Protein AF-A0A4U0PZT0-F1 (afdb_monomer)

Structure (mmCIF, N/CA/C/O backbone):
data_AF-A0A4U0PZT0-F1
#
_entry.id   AF-A0A4U0PZT0-F1
#
loop_
_atom_site.group_PDB
_atom_site.id
_atom_site.type_symbol
_atom_site.label_atom_id
_atom_site.label_alt_id
_atom_site.label_comp_id
_atom_site.label_asym_id
_atom_site.label_entity_id
_atom_site.label_seq_id
_atom_site.pdbx_PDB_ins_code
_atom_site.Cartn_x
_atom_site.Cartn_y
_atom_site.Cartn_z
_atom_site.occupancy
_atom_site.B_iso_or_equiv
_atom_site.auth_seq_id
_atom_site.auth_comp_id
_atom_site.auth_asym_id
_atom_site.auth_atom_id
_atom_site.pdbx_PDB_model_num
ATOM 1 N N . MET A 1 1 ? -43.299 -17.770 41.276 1.00 48.91 1 MET A N 1
ATOM 2 C CA . MET A 1 1 ? -42.896 -16.639 40.410 1.00 48.91 1 MET A CA 1
ATOM 3 C C . MET A 1 1 ? -41.369 -16.551 40.372 1.00 48.91 1 MET A C 1
ATOM 5 O O . MET A 1 1 ? -40.795 -16.051 41.324 1.00 48.91 1 MET A O 1
ATOM 9 N N . LYS A 1 2 ? -40.692 -17.140 39.371 1.00 53.03 2 LYS A N 1
ATOM 10 C CA . LYS A 1 2 ? -39.211 -17.137 39.249 1.00 53.03 2 LYS A CA 1
ATOM 11 C C . LYS A 1 2 ? -38.778 -17.600 37.841 1.00 53.03 2 LYS A C 1
ATOM 13 O O . LYS A 1 2 ? -38.198 -18.664 37.693 1.00 53.03 2 LYS A O 1
ATOM 18 N N . ARG A 1 3 ? -39.155 -16.882 36.774 1.00 53.41 3 ARG A N 1
ATOM 19 C CA . ARG A 1 3 ? -38.707 -17.212 35.393 1.00 53.41 3 ARG A CA 1
ATOM 20 C C . ARG A 1 3 ? -38.392 -16.006 34.497 1.00 53.41 3 ARG A C 1
ATOM 22 O O . ARG A 1 3 ? -38.087 -16.195 33.331 1.00 53.41 3 ARG A O 1
ATOM 29 N N . LEU A 1 4 ? -38.419 -14.781 35.022 1.00 56.53 4 LEU A N 1
ATOM 30 C CA . LEU A 1 4 ? -38.300 -13.561 34.205 1.00 56.53 4 LEU A CA 1
ATOM 31 C C . LEU A 1 4 ? -36.923 -12.877 34.261 1.00 56.53 4 LEU A C 1
ATOM 33 O O . LEU A 1 4 ? -36.752 -11.818 33.675 1.00 56.53 4 LEU A O 1
ATOM 37 N N . ALA A 1 5 ? -35.929 -13.470 34.927 1.00 56.28 5 ALA A N 1
ATOM 38 C CA . ALA A 1 5 ? -34.617 -12.836 35.093 1.00 56.28 5 ALA A CA 1
ATOM 39 C C . ALA A 1 5 ? -33.606 -13.150 33.970 1.00 56.28 5 ALA A C 1
ATOM 41 O O . ALA A 1 5 ? -32.588 -12.474 33.876 1.00 56.28 5 ALA A O 1
ATOM 42 N N . LEU A 1 6 ? -33.857 -14.150 33.111 1.00 56.62 6 LEU A N 1
ATOM 43 C CA . LEU A 1 6 ? -32.861 -14.580 32.115 1.00 56.62 6 LEU A CA 1
ATOM 44 C C . LEU A 1 6 ? -32.863 -13.770 30.807 1.00 56.62 6 LEU A C 1
ATOM 46 O O . LEU A 1 6 ? -31.889 -13.837 30.066 1.00 56.62 6 LEU A O 1
ATOM 50 N N . GLY A 1 7 ? -33.922 -13.009 30.508 1.00 58.03 7 GLY A N 1
ATOM 51 C CA . GLY A 1 7 ? -34.042 -12.301 29.223 1.00 58.03 7 GLY A CA 1
ATOM 52 C C . GLY A 1 7 ? -33.151 -11.060 29.093 1.00 58.03 7 GLY A C 1
ATOM 53 O O . GLY A 1 7 ? -32.729 -10.723 27.995 1.00 58.03 7 GLY A O 1
ATOM 54 N N . VAL A 1 8 ? -32.828 -10.399 30.210 1.00 57.22 8 VAL A N 1
ATOM 55 C CA . VAL A 1 8 ? -32.148 -9.086 30.215 1.00 57.22 8 VAL A CA 1
ATOM 56 C C . VAL A 1 8 ? -30.616 -9.211 30.137 1.00 57.22 8 VAL A C 1
ATOM 58 O O . VAL A 1 8 ? -29.933 -8.262 29.764 1.00 57.22 8 VAL A O 1
ATOM 61 N N . LEU A 1 9 ? -30.057 -10.390 30.434 1.00 54.31 9 LEU A N 1
ATOM 62 C CA . LEU A 1 9 ? -28.605 -10.630 30.409 1.00 54.31 9 LEU A CA 1
ATOM 63 C C . LEU A 1 9 ? -28.020 -10.803 28.997 1.00 54.31 9 LEU A C 1
ATOM 65 O O . LEU A 1 9 ? -26.810 -10.691 28.831 1.00 54.31 9 LEU A O 1
ATOM 69 N N . LEU A 1 10 ? -28.851 -11.070 27.985 1.00 57.41 10 LEU A N 1
ATOM 70 C CA . LEU A 1 10 ? -28.393 -11.314 26.609 1.00 57.41 10 LEU A CA 1
ATOM 71 C C . LEU A 1 10 ? -28.275 -10.032 25.766 1.00 57.41 10 LEU A C 1
ATOM 73 O O . LEU A 1 10 ? -27.665 -10.058 24.703 1.00 57.41 10 LEU A O 1
ATOM 77 N N . SER A 1 11 ? -28.817 -8.905 26.237 1.00 59.19 11 SER A N 1
ATOM 78 C CA . SER A 1 11 ? -28.793 -7.610 25.535 1.00 59.19 11 SER A CA 1
ATOM 79 C C . SER A 1 11 ? -27.557 -6.747 25.827 1.00 59.19 11 SER A C 1
ATOM 81 O O . SER A 1 11 ? -27.391 -5.697 25.213 1.00 59.19 11 SER A O 1
ATOM 83 N N . SER A 1 12 ? -26.683 -7.159 26.749 1.00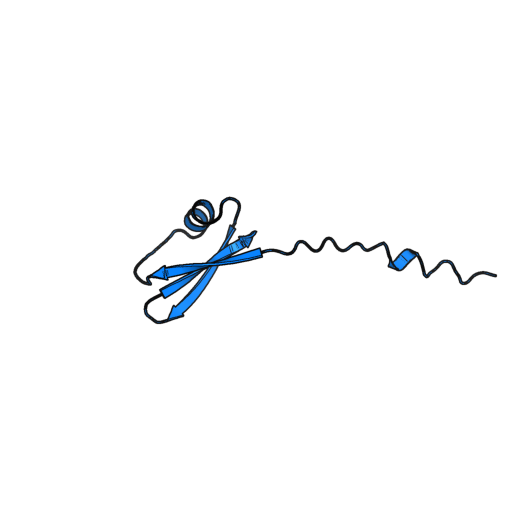 59.09 12 SER A N 1
ATOM 84 C CA . SER A 1 12 ? -25.519 -6.374 27.196 1.00 59.09 12 SER A CA 1
ATOM 85 C C . SER A 1 12 ? -24.218 -6.676 26.447 1.00 59.09 12 SER A C 1
ATOM 87 O O . SER A 1 12 ? -23.205 -6.033 26.715 1.00 59.09 12 SER A O 1
ATOM 89 N N . ILE A 1 13 ? -24.216 -7.605 25.487 1.00 62.66 13 ILE A N 1
ATOM 90 C CA . ILE A 1 13 ? -23.048 -7.835 24.6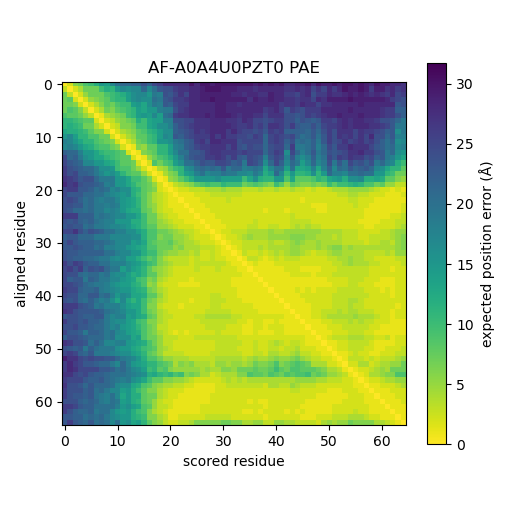29 1.00 62.66 13 ILE A CA 1
ATOM 91 C C . ILE A 1 13 ? -23.114 -6.837 23.470 1.00 62.66 13 ILE A C 1
ATOM 93 O O . ILE A 1 13 ? -23.415 -7.189 22.331 1.00 62.66 13 ILE A O 1
ATOM 97 N N . MET A 1 14 ? -22.860 -5.560 23.766 1.00 62.12 14 MET A N 1
ATOM 98 C CA . MET A 1 14 ? -22.508 -4.596 22.727 1.00 62.12 14 MET A CA 1
ATOM 99 C C . MET A 1 14 ? -21.142 -5.010 22.180 1.00 62.12 14 MET A C 1
ATOM 101 O O . MET A 1 14 ? -20.093 -4.665 22.719 1.00 62.12 14 MET A O 1
ATOM 105 N N . MET A 1 15 ? -21.167 -5.840 21.140 1.00 59.19 15 MET A N 1
ATOM 106 C CA . MET A 1 15 ? -19.997 -6.149 20.336 1.00 59.19 15 MET A CA 1
ATOM 107 C C . MET A 1 15 ? -19.556 -4.837 19.694 1.00 59.19 15 MET A C 1
ATOM 109 O O . MET A 1 15 ? -20.240 -4.320 18.813 1.00 59.19 15 MET A O 1
ATOM 113 N N . ASN A 1 16 ? -18.444 -4.274 20.165 1.00 58.75 16 ASN A N 1
ATOM 114 C CA . ASN A 1 16 ? -17.772 -3.171 19.491 1.00 58.75 16 ASN A CA 1
ATOM 115 C C . ASN A 1 16 ? -17.341 -3.678 18.109 1.00 58.75 16 ASN A C 1
ATOM 117 O O . ASN A 1 16 ? -16.284 -4.289 17.959 1.00 58.75 16 ASN A O 1
ATOM 121 N N . ALA A 1 17 ? -18.204 -3.508 17.109 1.00 61.72 17 ALA A N 1
ATOM 122 C CA . ALA A 1 17 ? -17.881 -3.783 15.725 1.00 61.72 17 ALA A CA 1
ATOM 123 C C . ALA A 1 17 ? -16.962 -2.657 15.250 1.00 61.72 17 ALA A C 1
ATOM 125 O O . ALA A 1 17 ? -17.417 -1.636 14.740 1.00 61.72 17 ALA A O 1
ATOM 126 N N . PHE A 1 18 ? -15.658 -2.823 15.461 1.00 66.88 18 PHE A N 1
ATOM 127 C CA . PHE A 1 18 ? -14.669 -2.038 14.739 1.00 66.88 18 PHE A CA 1
ATOM 128 C C . PHE A 1 18 ? -14.749 -2.484 13.277 1.00 66.88 18 PHE A C 1
ATOM 130 O O . PHE A 1 18 ? -14.199 -3.516 12.892 1.00 66.88 18 PHE A O 1
ATOM 137 N N . ALA A 1 19 ? -15.545 -1.763 12.488 1.00 70.62 19 ALA A N 1
ATOM 138 C CA . ALA A 1 19 ? -15.595 -1.930 11.048 1.00 70.62 19 ALA A CA 1
ATOM 139 C C . ALA A 1 19 ? -14.274 -1.403 10.495 1.00 70.62 19 ALA A C 1
ATOM 141 O O . ALA A 1 19 ? -14.088 -0.206 10.315 1.00 70.62 19 ALA A O 1
ATOM 142 N N . TYR A 1 20 ? -13.344 -2.328 10.321 1.00 81.62 20 TYR A N 1
ATOM 143 C CA . TYR A 1 20 ? -12.062 -2.071 9.708 1.00 81.62 20 TYR A CA 1
ATOM 144 C C . TYR A 1 20 ? -12.277 -1.720 8.221 1.00 81.62 20 TYR A C 1
ATOM 146 O O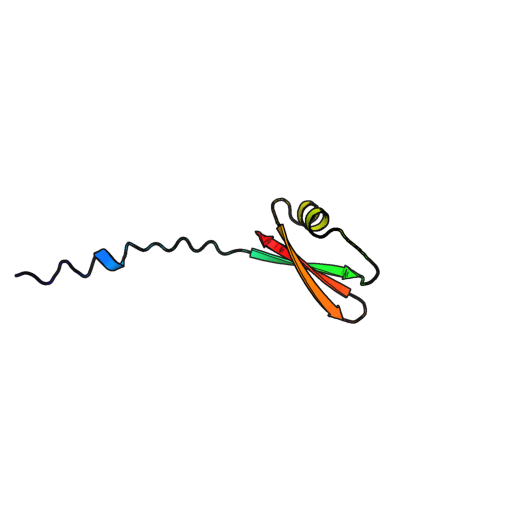 . TYR A 1 20 ? -12.838 -2.525 7.468 1.00 81.62 20 TYR A O 1
ATOM 154 N N . GLU A 1 21 ? -11.894 -0.509 7.811 1.00 91.25 21 GLU A N 1
ATOM 155 C CA . GLU A 1 21 ? -12.067 -0.010 6.443 1.00 91.25 21 GLU A CA 1
ATOM 156 C C . GLU A 1 21 ? -10.828 -0.356 5.604 1.00 91.25 21 GLU A C 1
ATOM 158 O O . GLU A 1 21 ? -9.687 -0.116 6.003 1.00 91.25 21 GLU A O 1
ATOM 163 N N . VAL A 1 22 ? -11.054 -0.923 4.413 1.00 94.06 22 VAL A N 1
ATOM 164 C CA . VAL A 1 22 ? -9.986 -1.220 3.447 1.00 94.06 22 VAL A CA 1
ATOM 165 C C . VAL A 1 22 ? -10.154 -0.356 2.217 1.00 94.06 22 VAL A C 1
ATOM 167 O O . VAL A 1 22 ? -11.186 -0.423 1.547 1.00 94.06 22 VAL A O 1
ATOM 170 N N . ARG A 1 23 ? -9.109 0.392 1.871 1.00 95.19 23 ARG A N 1
ATOM 171 C CA . ARG A 1 23 ? -9.043 1.142 0.613 1.00 95.19 23 ARG A CA 1
ATOM 172 C C . ARG A 1 23 ? -8.011 0.530 -0.313 1.00 95.19 23 ARG A C 1
ATOM 174 O O . ARG A 1 23 ? -6.935 0.130 0.124 1.00 95.19 23 ARG A O 1
ATOM 181 N N . TYR A 1 24 ? -8.351 0.475 -1.595 1.00 95.62 24 TYR A N 1
ATOM 182 C CA . TYR A 1 24 ? -7.485 -0.037 -2.648 1.00 95.62 24 TYR A CA 1
ATOM 183 C C . TYR A 1 24 ? -7.056 1.115 -3.549 1.00 95.62 24 TYR A C 1
ATOM 185 O O . TYR A 1 24 ? -7.902 1.785 -4.142 1.00 95.62 24 TYR A O 1
ATOM 193 N N . PHE A 1 25 ? -5.751 1.319 -3.685 1.00 95.56 25 PHE A N 1
ATOM 194 C CA . PHE A 1 25 ? -5.181 2.331 -4.569 1.00 95.56 25 PHE A CA 1
ATOM 195 C C . PHE A 1 25 ? -4.525 1.653 -5.765 1.00 95.56 25 PHE A C 1
ATOM 197 O O . PHE A 1 25 ? -3.796 0.675 -5.610 1.00 95.56 25 PHE A O 1
ATOM 204 N N . THR A 1 26 ? -4.811 2.154 -6.965 1.00 95.94 26 THR A N 1
ATOM 205 C CA . THR A 1 26 ? -4.307 1.563 -8.212 1.00 95.94 26 THR A CA 1
ATOM 206 C C . THR A 1 26 ? -2.936 2.137 -8.536 1.00 95.94 26 THR A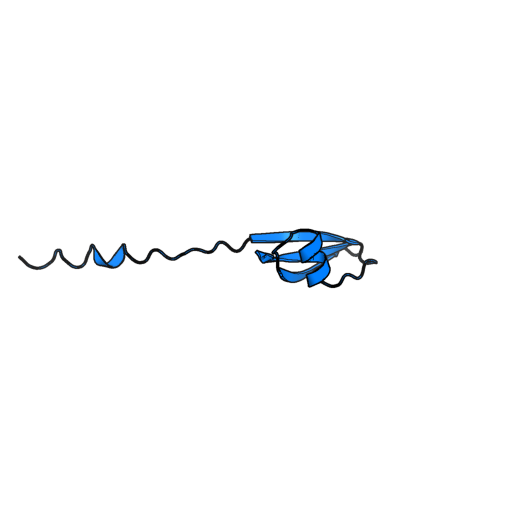 C 1
ATOM 208 O O . THR A 1 26 ? -2.770 3.356 -8.559 1.00 95.94 26 THR A O 1
ATOM 211 N N . LEU A 1 27 ? -1.975 1.265 -8.825 1.00 94.94 27 LEU A N 1
ATOM 212 C CA . LEU A 1 27 ? -0.608 1.624 -9.181 1.00 94.94 27 LEU A CA 1
ATOM 213 C C . LEU A 1 27 ? -0.198 0.924 -10.484 1.00 94.94 27 LEU A C 1
ATOM 215 O O . LEU A 1 27 ? -0.554 -0.242 -10.681 1.00 94.94 27 LEU A O 1
ATOM 219 N N . PRO A 1 28 ? 0.556 1.592 -11.375 1.00 95.69 28 PRO A N 1
ATOM 220 C CA . PRO A 1 28 ? 1.165 0.934 -12.528 1.00 95.69 28 PRO A CA 1
ATOM 221 C C . PRO A 1 28 ? 2.101 -0.203 -12.092 1.00 95.69 28 PRO A C 1
ATOM 223 O O . PRO A 1 28 ? 2.821 -0.061 -11.108 1.00 95.69 28 PRO A O 1
ATOM 226 N N . ASN A 1 29 ? 2.161 -1.302 -12.852 1.00 91.69 29 ASN A N 1
ATOM 227 C CA . ASN A 1 29 ? 3.055 -2.445 -12.573 1.00 91.69 29 ASN A CA 1
ATOM 228 C C . ASN A 1 29 ? 4.538 -2.034 -12.490 1.00 91.69 29 ASN A C 1
ATOM 230 O O . ASN A 1 29 ? 5.312 -2.656 -11.770 1.00 91.69 29 ASN A O 1
ATOM 234 N N . THR A 1 30 ? 4.919 -0.964 -13.189 1.00 93.06 30 THR A N 1
ATOM 235 C CA . THR A 1 30 ? 6.286 -0.430 -13.213 1.00 93.06 30 THR A CA 1
ATOM 236 C C . THR A 1 30 ? 6.660 0.340 -11.947 1.00 93.06 30 THR A C 1
ATOM 238 O O . THR A 1 30 ? 7.806 0.757 -11.796 1.00 93.06 30 THR A O 1
ATOM 241 N N . THR A 1 31 ? 5.698 0.600 -11.063 1.00 90.69 31 THR A N 1
ATOM 242 C CA . THR A 1 31 ? 5.905 1.353 -9.831 1.00 90.69 31 THR A CA 1
ATOM 243 C C . THR A 1 31 ? 6.156 0.389 -8.682 1.00 90.69 31 THR A C 1
ATOM 245 O O . THR A 1 31 ? 5.264 -0.359 -8.298 1.00 90.69 31 THR A O 1
ATOM 248 N N . THR A 1 32 ? 7.339 0.447 -8.080 1.00 88.31 32 THR A N 1
ATOM 249 C CA . THR A 1 32 ? 7.631 -0.241 -6.816 1.00 88.31 32 THR A CA 1
ATOM 250 C C . THR A 1 32 ? 7.493 0.762 -5.679 1.00 88.31 32 THR A C 1
ATOM 252 O O . THR A 1 32 ? 8.199 1.769 -5.670 1.00 88.31 32 THR A O 1
ATOM 255 N N . VAL A 1 33 ? 6.586 0.511 -4.734 1.00 91.38 33 VAL A N 1
ATOM 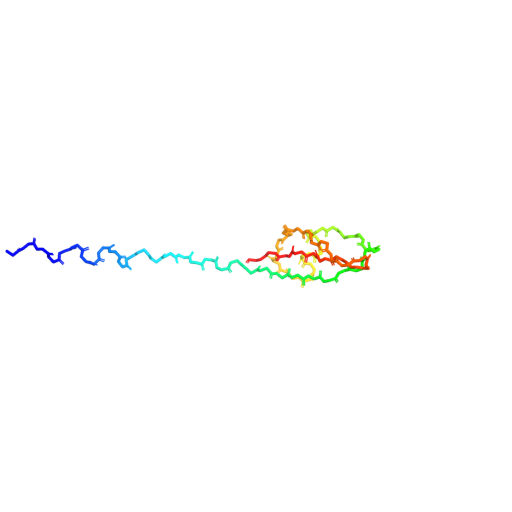256 C CA . VAL A 1 33 ? 6.399 1.354 -3.541 1.00 91.38 33 VAL A CA 1
ATOM 257 C C . VAL A 1 33 ? 6.690 0.559 -2.276 1.00 91.38 33 VAL A C 1
ATOM 259 O O . VAL A 1 33 ? 6.413 -0.639 -2.213 1.00 91.38 33 VAL A O 1
ATOM 262 N N . ASP A 1 34 ? 7.218 1.235 -1.257 1.00 95.12 34 ASP A N 1
ATOM 263 C CA . ASP A 1 34 ? 7.170 0.715 0.106 1.00 95.12 34 ASP A CA 1
ATOM 264 C C . ASP A 1 34 ? 5.725 0.795 0.615 1.00 95.12 34 ASP A C 1
ATOM 266 O O . ASP A 1 34 ? 5.088 1.850 0.550 1.00 95.12 34 ASP A O 1
ATOM 270 N N . GLY A 1 35 ? 5.194 -0.338 1.077 1.00 93.62 35 GLY A N 1
ATOM 271 C CA . GLY A 1 35 ? 3.766 -0.486 1.333 1.00 93.62 35 GLY A CA 1
ATOM 272 C C . GLY A 1 35 ? 3.242 0.448 2.422 1.00 93.62 35 GLY A C 1
ATOM 273 O O . GLY A 1 35 ? 2.219 1.106 2.229 1.00 93.62 35 GLY A O 1
ATOM 274 N N . GLN A 1 36 ? 3.949 0.531 3.554 1.00 96.19 36 GLN A N 1
ATOM 275 C CA . GLN A 1 36 ? 3.520 1.365 4.678 1.00 96.19 36 GLN A CA 1
ATOM 276 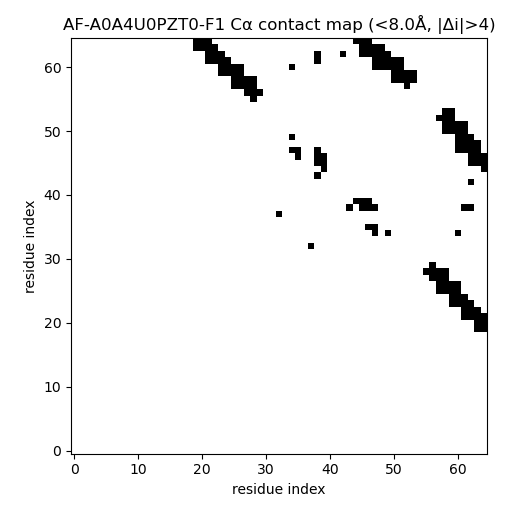C C . GLN A 1 36 ? 3.708 2.845 4.350 1.00 96.19 36 GLN A C 1
ATOM 278 O O . GLN A 1 36 ? 2.768 3.615 4.517 1.00 96.19 36 GLN A O 1
ATOM 283 N N . THR A 1 37 ? 4.857 3.218 3.775 1.00 96.75 37 THR A N 1
ATOM 284 C CA . THR A 1 37 ? 5.132 4.607 3.376 1.00 96.75 37 THR A CA 1
ATOM 285 C C . THR A 1 37 ? 4.083 5.131 2.392 1.00 96.75 37 THR A C 1
ATOM 287 O O . THR A 1 37 ? 3.645 6.277 2.492 1.00 96.75 37 THR A O 1
ATOM 290 N N . TYR A 1 38 ? 3.642 4.293 1.445 1.00 96.06 38 TYR A N 1
ATOM 291 C CA . TYR A 1 38 ? 2.579 4.668 0.516 1.00 96.06 38 TYR A CA 1
ATOM 292 C C . TYR A 1 38 ? 1.232 4.846 1.222 1.00 96.06 38 TYR A C 1
ATOM 294 O O . TYR A 1 38 ? 0.548 5.838 0.976 1.00 96.06 38 TYR A O 1
ATOM 302 N N . CYS A 1 39 ? 0.848 3.912 2.098 1.00 96.81 39 CYS A N 1
ATOM 303 C CA . CYS A 1 39 ? -0.399 4.018 2.854 1.00 96.81 39 CYS A CA 1
ATOM 304 C C . CYS A 1 39 ? -0.411 5.256 3.763 1.00 96.81 39 CYS A C 1
ATOM 306 O O . CYS A 1 39 ? -1.413 5.964 3.780 1.00 96.81 39 CYS A O 1
ATOM 308 N N . ASP A 1 40 ? 0.707 5.593 4.411 1.00 97.00 40 ASP A N 1
ATOM 309 C CA . ASP A 1 40 ? 0.837 6.802 5.234 1.00 97.00 40 ASP A CA 1
ATOM 310 C C . ASP A 1 40 ? 0.642 8.090 4.417 1.00 97.00 40 ASP A C 1
ATOM 312 O O . ASP A 1 40 ? 0.045 9.052 4.904 1.00 97.00 40 ASP A O 1
ATOM 316 N N . ALA A 1 41 ? 1.111 8.111 3.165 1.00 96.00 41 ALA A N 1
ATOM 317 C CA . ALA A 1 41 ? 0.976 9.261 2.273 1.00 96.00 41 ALA A CA 1
ATOM 318 C C . ALA A 1 41 ? -0.416 9.363 1.621 1.00 96.00 41 ALA A C 1
ATOM 320 O O . ALA A 1 41 ? -0.970 10.457 1.513 1.00 96.00 41 ALA A O 1
ATOM 321 N N . ALA A 1 42 ? -0.981 8.240 1.164 1.00 96.00 42 ALA A N 1
ATOM 322 C CA . ALA A 1 42 ? -2.257 8.201 0.446 1.00 96.00 42 ALA A CA 1
ATOM 323 C C . ALA A 1 42 ? -3.472 8.235 1.386 1.00 96.00 42 ALA A C 1
ATOM 325 O O . ALA A 1 42 ? -4.518 8.787 1.036 1.00 96.00 42 ALA A O 1
ATOM 326 N N . TRP A 1 43 ? -3.345 7.642 2.574 1.00 95.81 43 TRP A N 1
ATOM 327 C CA . TRP A 1 43 ? -4.389 7.597 3.590 1.00 95.81 43 TRP A CA 1
ATOM 328 C C . TRP A 1 43 ? -3.773 7.624 5.002 1.00 95.81 43 TRP A C 1
ATOM 330 O O . TRP A 1 43 ? -3.549 6.577 5.610 1.00 95.81 43 TRP A O 1
ATOM 340 N N . PRO A 1 44 ? -3.485 8.821 5.545 1.00 95.44 44 PRO A N 1
ATOM 341 C CA . PRO A 1 44 ? -2.782 8.962 6.817 1.00 95.44 44 PRO A CA 1
ATOM 342 C C . PRO A 1 44 ? -3.464 8.234 7.976 1.00 95.44 44 PRO A C 1
ATOM 344 O O . PRO A 1 44 ? -4.676 8.333 8.161 1.00 95.44 44 PRO A O 1
ATOM 347 N N . GLY A 1 45 ? -2.663 7.530 8.778 1.00 93.38 45 GLY A N 1
ATOM 348 C CA . GLY A 1 45 ? -3.152 6.691 9.874 1.00 93.38 45 GLY A CA 1
ATOM 349 C C . GLY A 1 45 ? -3.584 5.291 9.437 1.00 93.38 45 GLY A C 1
ATOM 350 O O . GLY A 1 45 ? -3.967 4.494 10.293 1.00 93.38 45 GLY A O 1
ATOM 351 N N . SER A 1 46 ? -3.496 4.979 8.139 1.00 95.62 46 SER A N 1
ATOM 352 C CA . SER A 1 46 ? -3.750 3.637 7.638 1.00 95.62 46 SER A CA 1
ATOM 353 C C . SER A 1 46 ? -2.509 2.737 7.700 1.00 95.62 46 SER A C 1
ATOM 355 O O . SER A 1 46 ? -1.371 3.197 7.673 1.00 95.62 46 SER A O 1
ATOM 357 N N . GLN A 1 47 ? -2.708 1.424 7.787 1.00 96.25 47 GLN A N 1
ATOM 358 C CA . GLN A 1 47 ? -1.630 0.432 7.759 1.00 96.25 47 GLN A CA 1
ATOM 359 C C . GLN A 1 47 ? -1.572 -0.280 6.411 1.00 96.25 47 GLN A C 1
ATOM 361 O O . GLN A 1 47 ? -2.590 -0.503 5.759 1.00 96.25 47 GLN A O 1
ATOM 366 N N . TYR A 1 48 ? -0.392 -0.717 6.001 1.00 96.44 48 TYR A N 1
ATOM 367 C CA . TYR A 1 48 ? -0.270 -1.591 4.846 1.00 96.44 48 TYR A CA 1
ATOM 368 C C . TYR A 1 48 ? -0.987 -2.925 5.095 1.00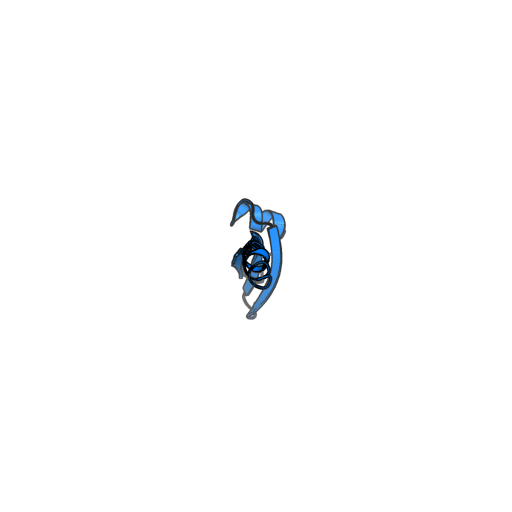 96.44 48 TYR A C 1
ATOM 370 O O . TYR A 1 48 ? -0.745 -3.610 6.093 1.00 96.44 48 TYR A O 1
ATOM 378 N N . PHE A 1 49 ? -1.885 -3.297 4.182 1.00 95.75 49 PHE A N 1
ATOM 379 C CA . PHE A 1 49 ? -2.649 -4.543 4.252 1.00 95.75 49 PHE A CA 1
ATOM 380 C C . PHE A 1 49 ? -2.127 -5.614 3.298 1.00 95.75 49 PHE A C 1
ATOM 382 O O . PHE A 1 49 ? -2.225 -6.804 3.588 1.00 95.75 49 PHE A O 1
ATOM 389 N N . GLY A 1 50 ? -1.602 -5.200 2.146 1.00 95.00 50 GLY A N 1
ATOM 390 C CA . GLY A 1 50 ? -1.130 -6.115 1.117 1.00 95.00 50 GLY A CA 1
ATOM 391 C C . GLY A 1 50 ? -1.217 -5.532 -0.285 1.00 95.00 50 GLY A C 1
ATOM 392 O O . GLY A 1 50 ? -1.622 -4.388 -0.492 1.00 95.00 50 GLY A O 1
ATOM 393 N N . ILE A 1 51 ? -0.873 -6.366 -1.261 1.00 94.44 51 ILE A N 1
ATOM 394 C CA . ILE A 1 51 ? -1.007 -6.071 -2.685 1.00 94.44 51 ILE A CA 1
ATOM 395 C C . ILE A 1 51 ? -1.947 -7.098 -3.309 1.00 94.44 51 ILE A C 1
ATOM 397 O O . ILE A 1 51 ? -1.868 -8.293 -3.022 1.00 94.44 51 ILE A O 1
ATOM 401 N N . ARG A 1 52 ? -2.828 -6.634 -4.194 1.00 92.31 52 ARG A N 1
ATOM 402 C CA . ARG A 1 52 ? -3.654 -7.481 -5.048 1.00 92.31 52 ARG A CA 1
ATOM 403 C C . ARG A 1 52 ? -3.288 -7.224 -6.500 1.00 92.31 52 ARG A C 1
ATOM 405 O O . ARG A 1 52 ? -3.393 -6.097 -6.976 1.00 92.31 52 ARG A O 1
ATOM 412 N N . MET A 1 53 ? -2.876 -8.271 -7.205 1.00 91.19 53 MET A N 1
ATOM 413 C CA . MET A 1 53 ? -2.587 -8.161 -8.633 1.00 91.19 53 MET A CA 1
ATOM 414 C C . MET A 1 53 ? -3.875 -7.842 -9.397 1.00 91.19 53 MET A C 1
ATOM 416 O O . MET A 1 53 ? -4.913 -8.463 -9.156 1.00 91.19 53 MET A O 1
ATOM 420 N N . GLY A 1 54 ? -3.802 -6.836 -10.266 1.00 89.25 54 GLY A N 1
ATOM 421 C CA . GLY A 1 54 ? -4.872 -6.452 -11.173 1.00 89.25 54 GLY A CA 1
ATOM 422 C C . GLY A 1 54 ? -4.674 -7.100 -12.539 1.00 89.25 54 GLY A C 1
ATOM 423 O O . GLY A 1 54 ? -4.541 -8.319 -12.639 1.00 89.25 54 GLY A O 1
ATOM 424 N N . ASN A 1 55 ? -4.647 -6.290 -13.598 1.00 90.19 55 ASN A N 1
ATOM 425 C CA . ASN A 1 55 ? -4.252 -6.756 -14.927 1.00 90.19 55 ASN A CA 1
ATOM 426 C C . ASN A 1 55 ? -2.724 -6.635 -15.128 1.00 90.19 55 ASN A C 1
ATOM 428 O O . ASN A 1 55 ? -1.995 -6.235 -14.226 1.00 90.19 55 ASN A O 1
ATOM 432 N N . TYR A 1 56 ? -2.219 -6.943 -16.328 1.00 88.94 56 TYR A N 1
ATOM 433 C CA . TYR A 1 56 ? -0.780 -6.850 -16.625 1.00 88.94 56 TYR A CA 1
ATOM 434 C C . TYR A 1 56 ? -0.183 -5.446 -16.396 1.00 88.94 56 TYR A C 1
ATOM 436 O O . TYR A 1 56 ? 1.013 -5.317 -16.160 1.00 88.94 56 TYR A O 1
ATOM 444 N N . GLN A 1 57 ? -0.992 -4.390 -16.459 1.00 94.00 57 GLN A N 1
ATOM 445 C CA . GLN A 1 57 ? -0.539 -3.002 -16.390 1.00 94.00 57 GLN A CA 1
ATOM 446 C C . GLN A 1 57 ? -0.648 -2.389 -14.992 1.00 94.00 57 GLN A C 1
ATOM 448 O O . GLN A 1 57 ? 0.004 -1.374 -14.749 1.00 94.00 57 GLN A O 1
ATOM 453 N N . TYR A 1 58 ? -1.425 -2.974 -14.075 1.00 94.94 58 TYR A N 1
ATOM 454 C CA . TYR A 1 58 ? -1.633 -2.412 -12.741 1.00 94.94 58 TYR A CA 1
ATOM 455 C C . TYR A 1 58 ? -1.751 -3.457 -11.631 1.00 94.94 58 TYR A C 1
ATOM 457 O O . TYR A 1 58 ? -2.209 -4.583 -11.820 1.00 94.94 58 TYR A O 1
ATOM 465 N N . TYR A 1 59 ? -1.413 -3.026 -10.423 1.00 96.06 59 TYR A N 1
ATOM 466 C CA . TYR A 1 59 ? -1.757 -3.712 -9.186 1.00 96.06 59 TYR A CA 1
ATOM 467 C C . TYR A 1 59 ? -2.463 -2.745 -8.239 1.00 96.06 59 TYR A C 1
ATOM 469 O O . TYR A 1 59 ? -2.483 -1.531 -8.448 1.00 96.06 59 TYR A O 1
ATOM 477 N N . TYR A 1 60 ? -3.062 -3.302 -7.197 1.00 96.19 60 TYR A N 1
ATOM 478 C CA . TYR A 1 60 ? -3.706 -2.542 -6.144 1.00 96.19 60 TYR A CA 1
ATOM 479 C C . TYR A 1 60 ? -2.921 -2.702 -4.856 1.00 96.19 60 TYR A C 1
ATOM 481 O O . TYR A 1 60 ? -2.673 -3.829 -4.428 1.00 96.19 60 TYR A O 1
ATOM 489 N N . ILE A 1 61 ? -2.577 -1.594 -4.217 1.00 96.69 61 ILE A N 1
ATOM 490 C CA . ILE A 1 61 ? -2.122 -1.597 -2.830 1.00 96.69 61 ILE A CA 1
ATOM 491 C C . ILE A 1 61 ? -3.330 -1.411 -1.918 1.00 96.69 61 ILE A C 1
ATOM 493 O O . ILE A 1 61 ? -4.174 -0.546 -2.154 1.00 96.69 61 ILE A O 1
ATOM 497 N N . ALA A 1 62 ? -3.442 -2.268 -0.912 1.00 96.69 62 ALA A N 1
ATOM 498 C CA . ALA A 1 62 ? -4.515 -2.236 0.062 1.00 96.69 62 ALA A CA 1
ATOM 499 C C . ALA A 1 62 ? -4.010 -1.599 1.358 1.00 96.69 62 ALA A C 1
ATOM 501 O O . ALA A 1 62 ? -2.990 -2.025 1.904 1.00 96.69 62 ALA A O 1
ATOM 502 N N . CYS A 1 63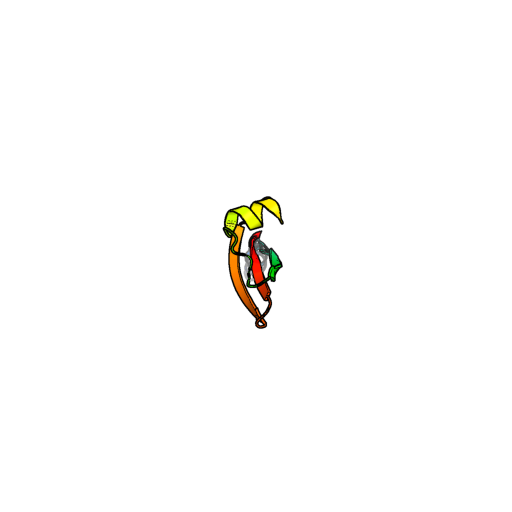 ? -4.747 -0.609 1.850 1.00 96.44 63 CYS A N 1
ATOM 503 C CA . CYS A 1 63 ? -4.474 0.079 3.104 1.00 96.44 63 CYS A CA 1
ATOM 504 C C . CYS A 1 63 ? -5.631 -0.126 4.090 1.00 96.44 63 CYS A C 1
ATOM 506 O O . CYS A 1 63 ? -6.783 -0.271 3.674 1.00 96.44 63 CYS A O 1
ATOM 508 N N . LYS A 1 64 ? -5.279 -0.155 5.375 1.00 94.62 64 LYS A N 1
ATOM 509 C CA . LYS A 1 64 ? -6.066 -0.530 6.552 1.00 94.62 64 LYS A CA 1
ATOM 510 C C . LYS A 1 64 ? -6.421 0.652 7.448 1.00 94.62 64 LYS A C 1
ATOM 512 O O . LYS A 1 64 ? -5.470 1.262 7.910 1.00 94.62 64 LYS A O 1
ATOM 517 N N . GLN A 1 65 ? -7.659 0.847 7.902 1.00 91.50 65 GLN A N 1
ATOM 518 C CA . GLN A 1 65 ? -7.896 1.598 9.149 1.00 91.50 65 GLN A CA 1
ATOM 519 C C . GLN A 1 65 ? -8.880 0.914 10.094 1.00 91.50 65 GLN A C 1
ATOM 521 O O . GLN A 1 65 ? -9.953 0.487 9.619 1.00 91.50 65 GLN A O 1
#

Nearest PDB structures (foldseek):
  4m1x-assembly1_A  TM=5.016E-01  e=4.688E+00  Pseudomonas phage 201phi2-1
  7qri-assembly1_B  TM=4.314E-01  e=3.900E+00  Homo sapiens
  3rrk-assembly1_A  TM=4.691E-01  e=9.203E+00  Meiothermus ruber DSM 1279

Sequence (65 aa):
MKRLALGVLLSSIMMNAFAYEVRYFTLPNTTTVDGQTYCDAAWPGSQYFGIRMGNYQYYYIACKQ

Radius of gyration: 21.29 Å; Cα contacts (8 Å, |Δi|>4): 81; chains: 1; bounding box: 50×26×57 Å

Mean predicted aligned error: 10.61 Å

Organism: NCBI:txid2571148

Secondary structure (DSSP, 8-state):
---SSSSGGGS----------EEEEEEETT----HHHHHHHHSTT-EEEEEEE-STTEEEEEEE-

Foldseek 3Di:
DPDPPPPPVVPPPPPPPPPKDKDKDKDFPPDDDDQQVVCCVVPNPWGFDDKACDDNTIIITITID

pLDDT: mean 83.66, std 16.55, range [48.91, 97.0]

Solvent-accessible surface area (backbone atoms only — not comparable to full-atom values): 4116 Å² total; per-residue (Å²): 143,90,81,80,74,71,72,69,70,73,74,71,75,75,73,82,77,79,77,70,47,76,48,74,45,83,40,50,60,89,63,87,73,60,58,48,67,48,19,41,72,78,41,70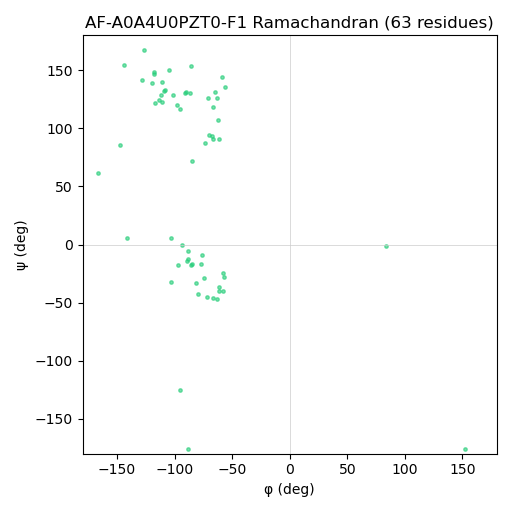,84,27,40,54,68,51,75,46,84,61,60,94,62,29,30,28,44,31,26,32,78